Protein AF-A0A537UPH6-F1 (afdb_monomer_lite)

pLDDT: mean 76.69, std 15.22, range [45.47, 97.44]

Sequence (124 aa):
LGLSGRAKSPSSAAPRQRKARPAQHMMRVPRPVSRGNTALAHAFEVELEPDPIAYDNVVPISQRLSLLELNEATCHWPIGDPASSEFFFCGGKALTSLPYCAYHSRIAYQPAGDRRRQPPKQTR

Structure (mmCIF, N/CA/C/O backbone):
data_AF-A0A537UPH6-F1
#
_entry.id   AF-A0A537UPH6-F1
#
loop_
_atom_site.group_PDB
_atom_site.id
_atom_site.type_symbol
_atom_site.label_atom_id
_atom_site.label_alt_id
_atom_site.label_comp_id
_atom_site.label_asym_id
_atom_site.label_entity_id
_atom_site.label_seq_id
_atom_site.pdbx_PDB_ins_code
_atom_site.Cartn_x
_atom_site.Cartn_y
_atom_site.Cartn_z
_atom_site.occupancy
_atom_site.B_iso_or_equiv
_atom_site.auth_seq_id
_atom_site.auth_comp_id
_atom_site.auth_asym_id
_atom_site.auth_atom_id
_atom_site.pdbx_PDB_model_num
ATOM 1 N N . LEU A 1 1 ? 54.794 8.645 4.784 1.00 49.00 1 LEU A N 1
ATOM 2 C CA . LEU A 1 1 ? 55.021 7.944 3.501 1.00 49.00 1 LEU A CA 1
ATOM 3 C C . LEU A 1 1 ? 54.121 8.558 2.427 1.00 49.00 1 LEU A C 1
ATOM 5 O O . LEU A 1 1 ? 52.932 8.296 2.425 1.00 49.00 1 LEU A O 1
ATOM 9 N N . GLY A 1 2 ? 54.709 9.428 1.595 1.00 57.19 2 GLY A N 1
ATOM 10 C CA . GLY A 1 2 ? 54.376 9.643 0.178 1.00 57.19 2 GLY A CA 1
ATOM 11 C C . GLY A 1 2 ? 52.992 10.152 -0.236 1.00 57.19 2 GLY A C 1
ATOM 12 O O . GLY A 1 2 ? 52.182 9.353 -0.680 1.00 57.19 2 GLY A O 1
ATOM 13 N N . LEU A 1 3 ? 52.801 11.476 -0.289 1.00 63.84 3 LEU A N 1
ATOM 14 C CA . LEU A 1 3 ? 51.837 12.117 -1.200 1.00 63.84 3 LEU A CA 1
ATOM 15 C C . LEU A 1 3 ? 52.408 13.446 -1.732 1.00 63.84 3 LEU A C 1
ATOM 17 O O . LEU A 1 3 ? 51.989 14.529 -1.340 1.00 63.84 3 LEU A O 1
ATOM 21 N N . SER A 1 4 ? 53.387 13.371 -2.636 1.00 60.84 4 SER A N 1
ATOM 22 C CA . SER A 1 4 ? 53.804 14.499 -3.482 1.00 60.84 4 SER A CA 1
ATOM 23 C C . SER A 1 4 ? 53.312 14.263 -4.914 1.00 60.84 4 SER A C 1
ATOM 25 O O . SER A 1 4 ? 54.022 13.763 -5.785 1.00 60.84 4 SER A O 1
ATOM 27 N N . GLY A 1 5 ? 52.044 14.605 -5.149 1.00 58.69 5 GLY A N 1
ATOM 28 C CA . GLY A 1 5 ? 51.423 14.613 -6.471 1.00 58.69 5 GLY A CA 1
ATOM 29 C C . GLY A 1 5 ? 51.904 15.809 -7.292 1.00 58.69 5 GLY A C 1
ATOM 30 O O . GLY A 1 5 ? 51.532 16.948 -7.038 1.00 58.69 5 GLY A O 1
ATOM 31 N N . ARG A 1 6 ? 52.765 15.515 -8.264 1.00 64.75 6 ARG A N 1
ATOM 32 C CA . ARG A 1 6 ? 53.394 16.397 -9.257 1.00 64.75 6 ARG A CA 1
ATOM 33 C C . ARG A 1 6 ? 52.446 17.470 -9.835 1.00 64.75 6 ARG A C 1
ATOM 35 O O . ARG A 1 6 ? 51.534 17.149 -10.595 1.00 64.75 6 ARG A O 1
ATOM 42 N N . ALA A 1 7 ? 52.732 18.746 -9.580 1.00 61.75 7 ALA A N 1
ATOM 43 C CA . ALA A 1 7 ? 52.182 19.854 -10.360 1.00 61.75 7 ALA A CA 1
ATOM 44 C C . ALA A 1 7 ? 52.682 19.772 -11.818 1.00 61.75 7 ALA A C 1
ATOM 46 O O . ALA A 1 7 ? 53.880 19.606 -12.061 1.00 61.75 7 ALA A O 1
ATOM 47 N N . LYS A 1 8 ? 51.776 19.875 -12.799 1.00 59.44 8 LYS A N 1
ATOM 48 C CA . LYS A 1 8 ? 52.129 20.046 -14.217 1.00 59.44 8 LYS A CA 1
ATOM 49 C C . LYS A 1 8 ? 52.309 21.539 -14.490 1.00 59.44 8 LYS A C 1
ATOM 51 O O . LYS A 1 8 ? 51.340 22.291 -14.452 1.00 59.44 8 LYS A O 1
ATOM 56 N N . SER A 1 9 ? 53.544 21.959 -14.745 1.00 58.34 9 SER A N 1
ATOM 57 C CA . SER A 1 9 ? 53.864 23.313 -15.207 1.00 58.34 9 SER A CA 1
ATOM 58 C C . SER A 1 9 ? 53.219 23.581 -16.578 1.00 58.34 9 SER A C 1
ATOM 60 O O . SER A 1 9 ? 53.195 22.669 -17.412 1.00 58.34 9 SER A O 1
ATOM 62 N N . PRO A 1 10 ? 52.728 24.801 -16.861 1.00 55.56 10 PRO A N 1
ATOM 63 C CA . PRO A 1 10 ? 52.255 25.149 -18.194 1.00 55.56 10 PRO A CA 1
ATOM 64 C C . PRO A 1 10 ? 53.437 25.177 -19.172 1.00 55.56 10 PRO A C 1
ATOM 66 O O . PRO A 1 10 ? 54.450 25.832 -18.933 1.00 55.56 10 PRO A O 1
ATOM 69 N N . SER A 1 11 ? 53.314 24.439 -20.275 1.00 58.81 11 SER A N 1
ATOM 70 C CA . SER A 1 11 ? 54.295 24.452 -21.359 1.00 58.81 11 SER A CA 1
ATOM 71 C C . SER A 1 11 ? 54.139 25.741 -22.167 1.00 58.81 11 SER A C 1
ATOM 73 O O . SER A 1 11 ? 53.144 25.934 -22.863 1.00 58.81 11 SER A O 1
ATOM 75 N N . SER A 1 12 ? 55.119 26.634 -22.074 1.00 61.78 12 SER A N 1
ATOM 76 C CA . SER A 1 12 ? 55.245 27.821 -22.917 1.00 61.78 12 SER A CA 1
ATOM 77 C C . SER A 1 12 ? 55.902 27.452 -24.250 1.00 61.78 12 SER A C 1
ATOM 79 O O . SER A 1 12 ? 57.084 27.694 -24.479 1.00 61.78 12 SER A O 1
ATOM 81 N N . ALA A 1 13 ? 55.135 26.850 -25.159 1.00 60.78 13 ALA A N 1
ATOM 82 C CA . ALA A 1 13 ? 55.570 26.661 -26.540 1.00 60.78 13 ALA A CA 1
ATOM 83 C C . ALA A 1 13 ? 55.005 27.788 -27.419 1.00 60.78 13 ALA A C 1
ATOM 85 O O . ALA A 1 13 ? 53.850 27.751 -27.837 1.00 60.78 13 ALA A O 1
ATOM 86 N N . ALA A 1 14 ? 55.822 28.805 -27.700 1.00 66.38 14 ALA A N 1
ATOM 87 C CA . ALA A 1 14 ? 55.482 29.833 -28.681 1.00 66.38 14 ALA A CA 1
ATOM 88 C C . ALA A 1 14 ? 55.448 29.230 -30.106 1.00 66.38 14 ALA A C 1
ATOM 90 O O . ALA A 1 14 ? 56.349 28.462 -30.466 1.00 66.38 14 ALA A O 1
ATOM 91 N N . PRO A 1 15 ? 54.454 29.561 -30.951 1.00 63.00 15 PRO A N 1
ATOM 92 C CA . PRO A 1 15 ? 54.368 29.017 -32.302 1.00 63.00 15 PRO A CA 1
ATOM 93 C C . PRO A 1 15 ? 55.461 29.612 -33.208 1.00 63.00 15 PRO A C 1
ATOM 95 O O . PRO A 1 15 ? 55.528 30.823 -33.416 1.00 63.00 15 PRO A O 1
ATOM 98 N N . ARG A 1 16 ? 56.314 28.760 -33.798 1.00 68.00 16 ARG A N 1
ATOM 99 C CA . ARG A 1 16 ? 57.251 29.174 -34.860 1.00 68.00 16 ARG A CA 1
ATOM 100 C C . ARG A 1 16 ? 56.482 29.505 -36.139 1.00 68.00 16 ARG A C 1
ATOM 102 O O . ARG A 1 16 ? 55.803 28.643 -36.696 1.00 68.00 16 ARG A O 1
ATOM 109 N N . GLN A 1 17 ? 56.666 30.721 -36.650 1.00 65.00 17 GLN A N 1
ATOM 110 C CA . GLN A 1 17 ? 56.188 31.112 -37.974 1.00 65.00 17 GLN A CA 1
ATOM 111 C C . GLN A 1 17 ? 56.884 30.275 -39.058 1.00 65.00 17 GLN A C 1
ATOM 113 O O . GLN A 1 17 ? 58.109 30.276 -39.179 1.00 65.00 17 GLN A O 1
ATOM 118 N N . ARG A 1 18 ? 56.099 29.545 -39.857 1.00 68.88 18 ARG A N 1
ATOM 119 C CA . ARG A 1 18 ? 56.591 28.859 -41.058 1.00 68.88 18 ARG A CA 1
ATOM 120 C C . ARG A 1 18 ? 56.565 29.828 -42.240 1.00 68.88 18 ARG A C 1
ATOM 122 O O . ARG A 1 18 ? 55.568 30.508 -42.461 1.00 68.88 18 ARG A O 1
ATOM 129 N N . LYS A 1 19 ? 57.649 29.862 -43.020 1.00 67.25 19 LYS A N 1
ATOM 130 C CA . LYS A 1 19 ? 57.730 30.616 -44.279 1.00 67.25 19 LYS A CA 1
ATOM 131 C C . LYS A 1 19 ? 56.765 30.002 -45.305 1.00 67.25 19 LYS A C 1
ATOM 133 O O . LYS A 1 19 ? 56.810 28.793 -45.538 1.00 67.25 19 LYS A O 1
ATOM 138 N N . ALA A 1 20 ? 55.906 30.819 -45.911 1.00 66.00 20 ALA A N 1
ATOM 139 C CA . ALA A 1 20 ? 54.999 30.379 -46.967 1.00 66.00 20 ALA A CA 1
ATOM 140 C C . ALA A 1 20 ? 55.792 29.972 -48.222 1.00 66.00 20 ALA A C 1
ATOM 142 O O . ALA A 1 20 ? 56.581 30.759 -48.745 1.00 66.00 20 ALA A O 1
ATOM 143 N N . ARG A 1 21 ? 55.587 28.737 -48.699 1.00 69.12 21 ARG A N 1
ATOM 144 C CA . ARG A 1 21 ? 56.013 28.305 -50.040 1.00 69.12 21 ARG A CA 1
ATOM 145 C C . ARG A 1 21 ? 54.935 28.704 -51.055 1.00 69.12 21 ARG A C 1
ATOM 147 O O . ARG A 1 21 ? 53.755 28.611 -50.713 1.00 69.12 21 ARG A O 1
ATOM 154 N N . PRO A 1 22 ? 55.303 29.107 -52.284 1.00 63.25 22 PRO A N 1
ATOM 155 C CA . PRO A 1 22 ? 54.323 29.432 -53.311 1.00 63.25 22 PRO A CA 1
ATOM 156 C C . PRO A 1 22 ? 53.498 28.188 -53.660 1.00 63.25 22 PRO A C 1
ATOM 158 O O . PRO A 1 22 ? 54.043 27.095 -53.842 1.00 63.25 22 PRO A O 1
ATOM 161 N N . ALA A 1 23 ? 52.177 28.355 -53.714 1.00 67.88 23 ALA A N 1
ATOM 162 C CA . ALA A 1 23 ? 51.252 27.298 -54.086 1.00 67.88 23 ALA A CA 1
ATOM 163 C C . ALA A 1 23 ? 51.442 26.967 -55.571 1.00 67.88 23 ALA A C 1
ATOM 165 O O . ALA A 1 23 ? 51.129 27.772 -56.444 1.00 67.88 23 ALA A O 1
ATOM 166 N N . GLN A 1 24 ? 51.966 25.779 -55.864 1.00 68.00 24 GLN A N 1
ATOM 167 C CA . GLN A 1 24 ? 51.932 25.248 -57.220 1.00 68.00 24 GLN A CA 1
ATOM 168 C C . GLN A 1 24 ? 50.505 24.773 -57.508 1.00 68.00 24 GLN A C 1
ATOM 170 O O . GLN A 1 24 ? 49.939 23.986 -56.744 1.00 68.00 24 GLN A O 1
ATOM 175 N N . HIS A 1 25 ? 49.925 25.278 -58.596 1.00 64.88 25 HIS A N 1
ATOM 176 C CA . HIS A 1 25 ? 48.589 24.933 -59.068 1.00 64.88 25 HIS A CA 1
ATOM 177 C C . HIS A 1 25 ? 48.575 23.494 -59.604 1.00 64.88 25 HIS A C 1
ATOM 179 O O . HIS A 1 25 ? 48.705 23.247 -60.801 1.00 64.88 25 HIS A O 1
ATOM 185 N N . MET A 1 26 ? 48.461 22.523 -58.701 1.00 67.69 26 MET A N 1
ATOM 186 C CA . MET A 1 26 ? 48.188 21.137 -59.065 1.00 67.69 26 MET A CA 1
ATOM 187 C C . MET A 1 26 ? 46.678 20.969 -59.271 1.00 67.69 26 MET A C 1
ATOM 189 O O . MET A 1 26 ? 45.886 21.244 -58.367 1.00 67.69 26 MET A O 1
ATOM 193 N N . MET A 1 27 ? 46.279 20.523 -60.463 1.00 70.12 27 MET A N 1
ATOM 194 C CA . MET A 1 27 ? 44.891 20.163 -60.753 1.00 70.12 27 MET A CA 1
ATOM 195 C C . MET A 1 27 ? 44.477 19.022 -59.817 1.00 70.12 27 MET A C 1
ATOM 197 O O . MET A 1 27 ? 45.018 17.917 -59.888 1.00 70.12 27 MET A O 1
ATOM 201 N N . ARG A 1 28 ? 43.544 19.288 -58.897 1.00 69.69 28 ARG A N 1
ATOM 202 C CA . ARG A 1 28 ? 42.992 18.255 -58.015 1.00 69.69 28 ARG A CA 1
ATOM 203 C C . ARG A 1 28 ? 41.969 17.442 -58.796 1.00 69.69 28 ARG A C 1
ATOM 205 O O . ARG A 1 28 ? 40.882 17.929 -59.082 1.00 69.69 28 ARG A O 1
ATOM 212 N N . VAL A 1 29 ? 42.312 16.197 -59.108 1.00 72.00 29 VAL A N 1
ATOM 213 C CA . VAL A 1 29 ? 41.349 15.225 -59.637 1.00 72.00 29 VAL A CA 1
ATOM 214 C C . VAL A 1 29 ? 40.330 14.912 -58.529 1.00 72.00 29 VAL A C 1
ATOM 216 O O . VAL A 1 29 ? 40.752 14.524 -57.432 1.00 72.00 29 VAL A O 1
ATOM 219 N N . PRO A 1 30 ? 39.014 15.086 -58.755 1.00 67.88 30 PRO A N 1
ATOM 220 C CA . PRO A 1 30 ? 38.005 14.739 -57.765 1.00 67.88 30 PRO A CA 1
ATOM 221 C C . PRO A 1 30 ? 38.026 13.225 -57.549 1.00 67.88 30 PRO A C 1
ATOM 223 O O . PRO A 1 30 ? 37.729 12.445 -58.451 1.00 67.88 30 PRO A O 1
ATOM 226 N N . ARG A 1 31 ? 38.413 12.795 -56.345 1.00 66.81 31 ARG A N 1
ATOM 227 C CA . ARG A 1 31 ? 38.252 11.400 -55.931 1.00 66.81 31 ARG A CA 1
ATOM 228 C C . ARG A 1 31 ? 36.816 11.216 -55.440 1.00 66.81 31 ARG A C 1
ATOM 230 O O . ARG A 1 31 ? 36.367 12.046 -54.646 1.00 66.81 31 ARG A O 1
ATOM 237 N N . PRO A 1 32 ? 36.100 10.163 -55.866 1.00 68.50 32 PRO A N 1
ATOM 238 C CA . PRO A 1 32 ? 34.791 9.861 -55.314 1.00 68.50 32 PRO A CA 1
ATOM 239 C C . PRO A 1 32 ? 34.947 9.611 -53.815 1.00 68.50 32 PRO A C 1
ATOM 241 O O . PRO A 1 32 ? 35.706 8.743 -53.384 1.00 68.50 32 PRO A O 1
ATOM 244 N N . VAL A 1 33 ? 34.261 10.418 -53.010 1.00 67.31 33 VAL A N 1
ATOM 245 C CA . VAL A 1 33 ? 34.192 10.207 -51.568 1.00 67.31 33 VAL A CA 1
ATOM 246 C C . VAL A 1 33 ? 33.292 8.993 -51.374 1.00 67.31 33 VAL A C 1
ATOM 248 O O . VAL A 1 33 ? 32.085 9.077 -51.597 1.00 67.31 33 VAL A O 1
ATOM 251 N N . SER A 1 34 ? 33.869 7.842 -51.030 1.00 68.25 34 SER A N 1
ATOM 252 C CA . SER A 1 34 ? 33.089 6.652 -50.699 1.00 68.25 34 SER A CA 1
ATOM 253 C C . SER A 1 34 ? 32.281 6.947 -49.439 1.00 68.25 34 SER A C 1
ATOM 255 O O . SER A 1 34 ? 32.794 6.916 -48.319 1.00 68.25 34 SER A O 1
ATOM 257 N N . ARG A 1 35 ? 31.006 7.282 -49.615 1.00 67.56 35 ARG A N 1
ATOM 258 C CA . ARG A 1 35 ? 30.068 7.472 -48.515 1.00 67.56 35 ARG A CA 1
ATOM 259 C C . ARG A 1 35 ? 29.546 6.100 -48.094 1.00 67.56 35 ARG A C 1
ATOM 261 O O . ARG A 1 35 ? 28.427 5.723 -48.408 1.00 67.56 35 ARG A O 1
ATOM 268 N N . GLY A 1 36 ? 30.398 5.333 -47.431 1.00 73.00 36 GLY A N 1
ATOM 269 C CA . GLY A 1 36 ? 30.068 4.000 -46.950 1.00 73.00 36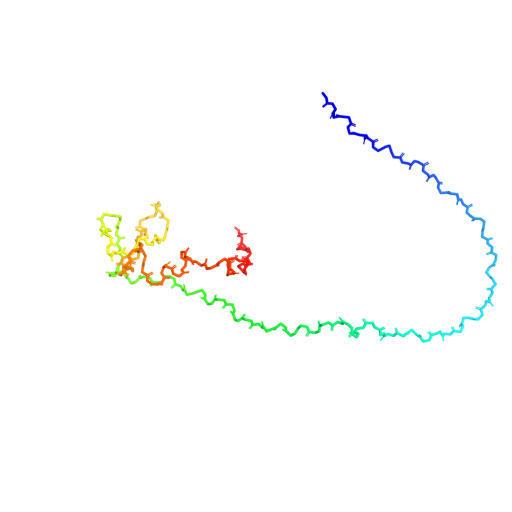 GLY A CA 1
ATOM 270 C C . GLY A 1 36 ? 30.964 3.664 -45.780 1.00 73.00 36 GLY A C 1
ATOM 271 O O . GLY A 1 36 ? 32.161 3.584 -45.980 1.00 73.00 36 GLY A O 1
ATOM 272 N N . ASN A 1 37 ? 30.362 3.539 -44.595 1.00 65.88 37 ASN A N 1
ATOM 273 C CA . ASN A 1 37 ? 30.935 3.007 -43.348 1.00 65.88 37 ASN A CA 1
ATOM 274 C C . ASN A 1 37 ? 29.819 2.480 -42.411 1.00 65.88 37 ASN A C 1
ATOM 276 O O . ASN A 1 37 ? 30.045 2.251 -41.229 1.00 65.88 37 ASN A O 1
ATOM 280 N N . THR A 1 38 ? 28.592 2.302 -42.914 1.00 70.62 38 THR A N 1
ATOM 281 C CA . THR A 1 38 ? 27.420 1.912 -42.108 1.00 70.62 38 THR A CA 1
ATOM 282 C C . THR A 1 38 ? 27.132 0.412 -42.155 1.00 70.62 38 THR A C 1
ATOM 284 O O . THR A 1 38 ? 26.154 -0.026 -41.568 1.00 70.62 38 THR A O 1
ATOM 287 N N . ALA A 1 39 ? 27.974 -0.392 -42.815 1.00 68.06 39 ALA A N 1
ATOM 288 C CA . ALA A 1 39 ? 27.782 -1.843 -42.933 1.00 68.06 39 ALA A CA 1
ATOM 289 C C . ALA A 1 39 ? 27.808 -2.578 -41.577 1.00 68.06 39 ALA A C 1
ATOM 291 O O . ALA A 1 39 ? 27.254 -3.664 -41.463 1.00 68.06 39 ALA A O 1
ATOM 292 N N . LEU A 1 40 ? 28.425 -1.974 -40.553 1.00 68.06 40 LEU A N 1
ATOM 293 C CA . LEU A 1 40 ? 28.449 -2.478 -39.175 1.00 68.06 40 LEU A CA 1
ATOM 294 C C . LEU A 1 40 ? 27.537 -1.682 -38.225 1.00 68.06 40 LEU A C 1
ATOM 296 O O . LEU A 1 40 ? 27.606 -1.855 -37.009 1.00 68.06 40 LEU A O 1
ATOM 300 N N . ALA A 1 41 ? 26.725 -0.759 -38.750 1.00 67.62 41 ALA A N 1
ATOM 301 C CA . ALA A 1 41 ? 25.758 -0.046 -37.934 1.00 67.62 41 ALA A CA 1
ATOM 302 C C . ALA A 1 41 ? 24.590 -0.997 -37.667 1.00 67.62 41 AL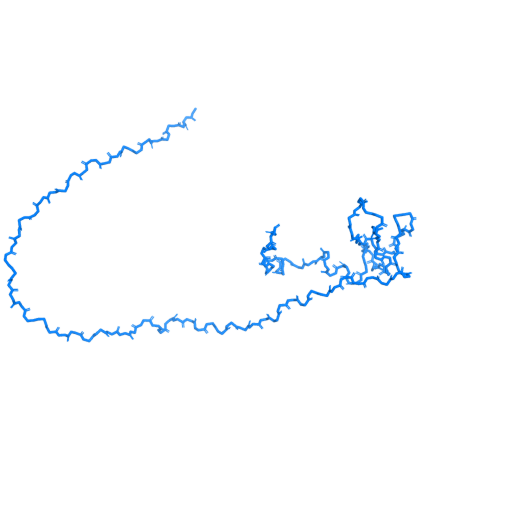A A C 1
ATOM 304 O O . ALA A 1 41 ? 23.737 -1.199 -38.528 1.00 67.62 41 ALA A O 1
ATOM 305 N N . HIS A 1 42 ? 24.571 -1.605 -36.481 1.00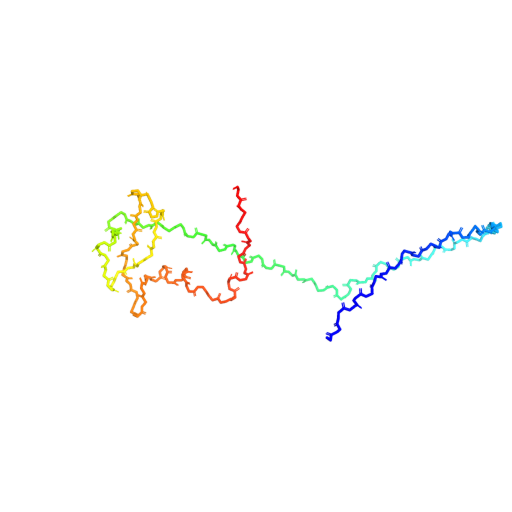 68.50 42 HIS A N 1
ATOM 306 C CA . HIS A 1 42 ? 23.390 -2.307 -36.000 1.00 68.50 42 HIS A CA 1
ATOM 307 C C . HIS A 1 42 ? 22.218 -1.320 -35.981 1.00 68.50 42 HIS A C 1
ATOM 309 O O . HIS A 1 42 ? 22.189 -0.396 -35.167 1.00 68.50 42 HIS A O 1
ATOM 315 N N . ALA A 1 43 ? 21.269 -1.503 -36.899 1.00 65.94 43 ALA A N 1
ATOM 316 C CA . ALA A 1 43 ? 19.970 -0.856 -36.848 1.00 65.94 43 ALA A CA 1
ATOM 317 C C . ALA A 1 43 ? 19.184 -1.532 -35.724 1.00 65.94 43 ALA A C 1
ATOM 319 O O . ALA A 1 43 ? 18.524 -2.545 -35.930 1.00 65.94 43 ALA A O 1
ATOM 320 N N . PHE A 1 44 ? 19.346 -1.030 -34.503 1.00 63.97 44 PHE A N 1
ATOM 321 C CA . PHE A 1 44 ? 18.465 -1.408 -33.415 1.00 63.97 44 PHE A CA 1
ATOM 322 C C . PHE A 1 44 ? 17.100 -0.782 -33.719 1.00 63.97 44 PHE A C 1
ATOM 324 O O . PHE A 1 44 ? 16.930 0.436 -33.667 1.00 63.97 44 PHE A O 1
ATOM 331 N N . GLU A 1 45 ? 16.130 -1.606 -34.102 1.00 63.94 45 GLU A N 1
ATOM 332 C CA . GLU A 1 45 ? 14.732 -1.215 -33.979 1.00 63.94 45 GLU A CA 1
ATOM 333 C C . GLU A 1 45 ? 14.476 -1.058 -32.480 1.00 63.94 45 GLU A C 1
ATOM 335 O O . GLU A 1 45 ? 14.514 -2.025 -31.719 1.00 63.94 45 GLU A O 1
ATOM 340 N N . VAL A 1 46 ? 14.334 0.190 -32.029 1.00 67.31 46 VAL A N 1
ATOM 341 C CA . VAL A 1 46 ? 13.858 0.469 -30.676 1.00 67.31 46 VAL A CA 1
ATOM 342 C C . VAL A 1 46 ? 12.401 0.041 -30.663 1.00 67.31 46 VAL A C 1
ATOM 344 O O . VAL A 1 46 ? 11.521 0.797 -31.069 1.00 67.31 46 VAL A O 1
ATOM 347 N N . GLU A 1 47 ? 12.150 -1.192 -30.242 1.00 67.56 47 GLU A N 1
ATOM 348 C CA . GLU A 1 47 ? 10.820 -1.609 -29.836 1.00 67.56 47 GLU A CA 1
ATOM 349 C C . GLU A 1 47 ? 10.447 -0.713 -28.647 1.00 67.56 47 GLU A C 1
ATOM 351 O O . GLU A 1 47 ? 11.039 -0.812 -27.569 1.00 67.56 47 GLU A O 1
ATOM 356 N N . LEU A 1 48 ? 9.565 0.267 -28.884 1.00 65.62 48 LEU A N 1
ATOM 357 C CA . LEU A 1 48 ? 9.009 1.098 -27.822 1.00 65.62 48 LEU A CA 1
ATOM 358 C C . LEU A 1 48 ? 8.174 0.177 -26.933 1.00 65.62 48 LEU A C 1
ATOM 360 O O . LEU A 1 48 ? 6.993 -0.055 -27.188 1.00 65.62 48 LEU A O 1
ATOM 364 N N . GLU A 1 49 ? 8.807 -0.370 -25.900 1.00 67.81 49 GLU A N 1
ATOM 365 C CA . GLU A 1 49 ? 8.084 -0.949 -24.782 1.00 67.81 49 GLU A CA 1
ATOM 366 C C . GLU A 1 49 ? 7.172 0.157 -24.229 1.00 67.81 49 GLU A C 1
ATOM 368 O O . GLU A 1 49 ? 7.663 1.261 -23.965 1.00 67.81 49 GLU A O 1
ATOM 373 N N . PRO A 1 50 ? 5.850 -0.071 -24.131 1.00 65.31 50 PRO A N 1
ATOM 374 C CA . PRO A 1 50 ? 4.941 0.949 -23.638 1.00 65.31 50 PRO A CA 1
ATOM 375 C C . PRO A 1 50 ? 5.395 1.383 -22.247 1.00 65.31 50 PRO A C 1
ATOM 377 O O . PRO A 1 50 ? 5.665 0.535 -21.393 1.00 65.31 50 PRO A O 1
ATOM 380 N N . ASP A 1 51 ? 5.471 2.700 -22.030 1.00 62.97 51 ASP A N 1
ATOM 381 C CA . ASP A 1 51 ? 5.782 3.257 -20.717 1.00 62.97 51 ASP A CA 1
ATOM 382 C C . ASP A 1 51 ? 4.899 2.571 -19.667 1.00 62.97 51 ASP A C 1
ATOM 384 O O . ASP A 1 51 ? 3.692 2.407 -19.900 1.00 62.97 51 ASP A O 1
ATOM 388 N N . PRO A 1 52 ? 5.468 2.141 -18.525 1.00 60.34 52 PRO A N 1
ATOM 389 C CA . PRO A 1 52 ? 4.692 1.468 -17.502 1.00 60.34 52 PRO A CA 1
ATOM 390 C C . PRO A 1 52 ? 3.554 2.398 -17.104 1.00 60.34 52 PRO A C 1
ATOM 392 O O . PRO A 1 52 ? 3.784 3.472 -16.545 1.00 60.34 52 PRO A O 1
ATOM 395 N N . ILE A 1 53 ? 2.324 1.989 -17.428 1.00 58.81 53 ILE A N 1
ATOM 396 C CA . ILE A 1 53 ? 1.115 2.725 -17.075 1.00 58.81 53 ILE A CA 1
ATOM 397 C C . ILE A 1 53 ? 1.188 2.935 -15.567 1.00 58.81 53 ILE A C 1
ATOM 399 O O . ILE A 1 53 ? 1.135 1.971 -14.795 1.00 58.81 53 ILE A O 1
ATOM 403 N N . ALA A 1 54 ? 1.363 4.189 -15.152 1.00 58.34 54 ALA A N 1
ATOM 404 C CA . ALA A 1 54 ? 1.299 4.576 -13.759 1.00 58.34 54 ALA A CA 1
ATOM 405 C C . ALA A 1 54 ? -0.147 4.351 -13.312 1.00 58.34 54 ALA A C 1
ATOM 407 O O . ALA A 1 54 ? -0.992 5.231 -13.435 1.00 58.34 54 ALA A O 1
ATOM 408 N N . TYR A 1 55 ? -0.454 3.127 -12.879 1.00 57.69 55 TYR A N 1
ATOM 409 C CA . TYR A 1 55 ? -1.727 2.830 -12.249 1.00 57.69 55 TYR A CA 1
ATOM 410 C C . TYR A 1 55 ? -1.825 3.730 -11.030 1.00 57.69 55 TYR A C 1
ATOM 412 O O . TYR A 1 55 ? -1.029 3.608 -10.095 1.00 57.69 55 TYR A O 1
ATOM 420 N N . ASP A 1 56 ? -2.770 4.654 -11.086 1.00 63.22 56 ASP A N 1
ATOM 421 C CA . ASP A 1 56 ? -3.039 5.583 -10.010 1.00 63.22 56 ASP A CA 1
ATOM 422 C C . ASP A 1 56 ? -3.430 4.764 -8.766 1.00 63.22 56 ASP A C 1
ATOM 424 O O . ASP A 1 56 ? -4.236 3.832 -8.861 1.00 63.22 56 ASP A O 1
ATOM 428 N N . ASN A 1 57 ? -2.799 5.027 -7.615 1.00 68.75 57 ASN A N 1
ATOM 429 C CA . ASN A 1 57 ? -2.952 4.223 -6.388 1.00 68.75 57 ASN A CA 1
ATOM 430 C C . ASN A 1 57 ? -4.294 4.555 -5.702 1.00 68.75 57 ASN A C 1
ATOM 432 O O . ASN A 1 57 ? -4.340 5.017 -4.562 1.00 68.75 57 ASN A O 1
ATOM 436 N N . VAL A 1 58 ? -5.409 4.366 -6.410 1.00 78.38 58 VAL A N 1
ATOM 437 C CA . VAL A 1 58 ? -6.743 4.727 -5.926 1.00 78.38 58 VAL A CA 1
ATOM 438 C C . VAL A 1 58 ? -7.228 3.665 -4.945 1.00 78.38 58 VAL A C 1
ATOM 440 O O . VAL A 1 58 ? -7.660 2.580 -5.330 1.00 78.38 58 VAL A O 1
ATOM 443 N N . VAL A 1 59 ? -7.176 3.993 -3.655 1.00 86.00 59 VAL A N 1
ATOM 444 C CA . VAL A 1 59 ? -7.753 3.167 -2.591 1.00 86.00 59 VAL A CA 1
ATOM 445 C C . VAL A 1 59 ? -9.172 3.654 -2.275 1.00 86.00 59 VAL A C 1
ATOM 447 O O . VAL A 1 59 ? -9.343 4.827 -1.905 1.00 86.00 59 VAL A O 1
ATOM 450 N N . PRO A 1 60 ? -10.193 2.777 -2.391 1.00 88.56 60 PRO A N 1
ATOM 451 C CA . PRO A 1 60 ? -11.564 3.102 -2.007 1.00 88.56 60 PRO A CA 1
ATOM 452 C C . PRO A 1 60 ? -11.631 3.599 -0.564 1.00 88.56 60 PRO A C 1
ATOM 454 O O . PRO A 1 60 ? -10.975 3.032 0.307 1.00 88.56 60 PRO A O 1
ATOM 457 N N . ILE A 1 61 ? -12.449 4.622 -0.295 1.00 85.75 61 ILE A N 1
ATOM 458 C CA . ILE A 1 61 ? -12.565 5.235 1.043 1.00 85.75 61 ILE A CA 1
ATOM 459 C C . ILE A 1 61 ? -12.893 4.187 2.115 1.00 85.75 61 ILE A C 1
ATOM 461 O O . ILE A 1 61 ? -12.296 4.203 3.183 1.00 85.75 61 ILE A O 1
ATOM 465 N N . SER A 1 62 ? -13.760 3.222 1.796 1.00 90.06 62 SER A N 1
ATOM 466 C CA . SER A 1 62 ? -14.156 2.130 2.697 1.00 90.06 62 SER A CA 1
ATOM 467 C C . SER A 1 62 ? -13.027 1.165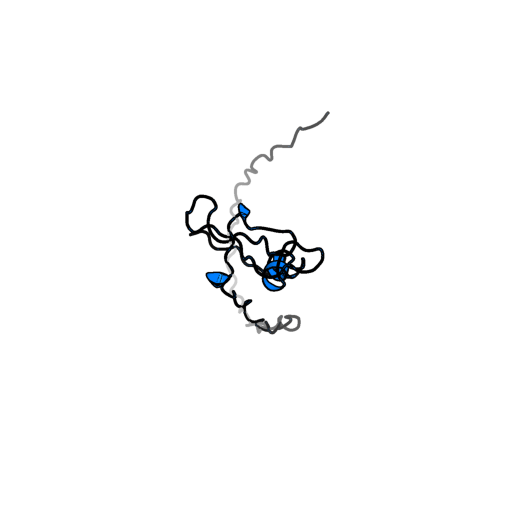 3.073 1.00 90.06 62 SER A C 1
ATOM 469 O O . SER A 1 62 ? -13.206 0.348 3.967 1.00 90.06 62 SER A O 1
ATOM 471 N N . GLN A 1 63 ? -11.904 1.197 2.354 1.00 92.44 63 GLN A N 1
ATOM 472 C CA . GLN A 1 63 ? -10.752 0.328 2.587 1.00 92.44 63 GLN A CA 1
ATOM 473 C C . GLN A 1 63 ? -9.619 1.052 3.330 1.00 92.44 63 GLN A C 1
ATOM 475 O O . GLN A 1 63 ? -8.661 0.410 3.748 1.00 92.44 63 GLN A O 1
ATOM 480 N N . ARG A 1 64 ? -9.695 2.380 3.473 1.00 94.69 64 ARG A N 1
ATOM 481 C CA . ARG A 1 64 ? -8.643 3.187 4.101 1.00 94.69 64 ARG A CA 1
ATOM 482 C C . ARG A 1 64 ? -8.598 2.904 5.596 1.00 94.69 64 ARG A C 1
ATOM 484 O O . ARG A 1 64 ? -9.638 2.912 6.242 1.00 94.69 64 ARG A O 1
ATOM 491 N N . LEU A 1 65 ? -7.396 2.698 6.124 1.00 96.19 65 LEU A N 1
ATOM 492 C CA . LEU A 1 65 ? -7.169 2.475 7.552 1.00 96.19 65 LEU A CA 1
ATOM 493 C C . LEU A 1 65 ? -6.230 3.533 8.127 1.00 96.19 65 LEU A C 1
ATOM 495 O O . LEU A 1 65 ? -5.292 3.974 7.463 1.00 96.19 65 LEU A O 1
ATOM 499 N N . SER A 1 66 ? -6.455 3.907 9.379 1.00 95.44 66 SER A N 1
ATOM 500 C CA . SER A 1 66 ? -5.510 4.666 10.198 1.00 95.44 66 SER A CA 1
ATOM 501 C C . SER A 1 66 ? -4.453 3.749 10.821 1.00 95.44 66 SER A C 1
ATOM 503 O O . SER A 1 66 ? -4.612 2.531 10.847 1.00 95.44 66 SER A O 1
ATOM 505 N N . LEU A 1 67 ? -3.382 4.329 11.381 1.00 94.19 67 LEU A N 1
ATOM 506 C CA . LEU A 1 67 ? -2.296 3.571 12.022 1.00 94.19 67 LEU A CA 1
ATOM 507 C C . LEU A 1 67 ? -2.798 2.585 13.093 1.00 94.19 67 LEU A C 1
ATOM 509 O O . LEU A 1 67 ? -2.247 1.499 13.234 1.00 94.19 67 LEU A O 1
ATOM 513 N N . LEU A 1 68 ? -3.840 2.969 13.835 1.00 95.31 68 LEU A N 1
ATOM 514 C CA . LEU A 1 68 ? -4.400 2.177 14.933 1.00 95.31 68 LEU A CA 1
ATOM 515 C C . LEU A 1 68 ? -5.237 0.985 14.450 1.00 95.31 68 LEU A C 1
ATOM 517 O O . LEU A 1 68 ? -5.429 0.034 15.199 1.00 95.31 68 LEU A O 1
ATOM 521 N N . GLU A 1 69 ? -5.740 1.031 13.217 1.00 94.94 69 GLU A N 1
ATOM 522 C CA . GLU A 1 69 ? -6.609 -0.004 12.647 1.00 94.94 69 GLU A CA 1
ATOM 523 C C . GLU A 1 69 ? -5.820 -1.068 11.865 1.00 94.94 69 GLU A C 1
ATOM 525 O O . GLU A 1 69 ? -6.395 -2.065 11.418 1.00 94.94 69 GLU A O 1
ATOM 530 N N . LEU A 1 70 ? -4.505 -0.882 11.697 1.00 95.44 70 LEU A N 1
ATOM 531 C CA . LEU A 1 70 ? -3.644 -1.862 11.042 1.00 95.44 70 LEU A CA 1
ATOM 532 C C . LEU A 1 70 ? -3.545 -3.148 11.860 1.00 95.44 70 LEU A C 1
ATOM 534 O O . LEU A 1 70 ? -3.372 -3.155 13.075 1.00 95.44 70 LEU A O 1
ATOM 538 N N . ASN A 1 71 ? -3.544 -4.256 11.135 1.00 95.06 71 ASN A N 1
ATOM 539 C CA . ASN A 1 71 ? -3.225 -5.582 11.644 1.00 95.06 71 ASN A CA 1
ATOM 540 C C . ASN A 1 71 ? -2.320 -6.322 10.647 1.00 95.06 71 ASN A C 1
ATOM 542 O O . ASN A 1 71 ? -2.115 -5.872 9.519 1.00 95.06 71 ASN A O 1
ATOM 546 N N . GLU A 1 72 ? -1.807 -7.487 11.029 1.00 94.06 72 GLU A N 1
ATOM 547 C CA . GLU A 1 72 ? -0.909 -8.298 10.191 1.00 94.06 72 GLU A CA 1
ATOM 548 C C . GLU A 1 72 ? -1.548 -8.785 8.875 1.00 94.06 72 GLU A C 1
ATOM 550 O O . GLU A 1 72 ? -0.842 -9.091 7.919 1.00 94.06 72 GLU A O 1
ATOM 555 N N . ALA A 1 73 ? -2.882 -8.830 8.800 1.00 95.75 73 ALA A N 1
ATOM 556 C CA . ALA A 1 73 ? -3.636 -9.271 7.627 1.00 95.75 73 ALA A CA 1
ATOM 557 C C . ALA A 1 73 ? -4.022 -8.124 6.668 1.00 95.75 73 ALA A C 1
ATOM 559 O O . ALA A 1 73 ? -4.659 -8.367 5.637 1.00 95.75 73 ALA A O 1
ATOM 560 N N . THR A 1 74 ? -3.652 -6.881 6.981 1.00 96.94 74 THR A N 1
ATOM 561 C CA . THR A 1 74 ? -4.004 -5.680 6.203 1.00 96.94 74 THR A CA 1
ATOM 562 C C . THR A 1 74 ? -2.777 -5.046 5.566 1.00 96.94 74 THR A C 1
ATOM 564 O O . THR A 1 74 ? -1.658 -5.189 6.040 1.00 96.94 74 THR A O 1
ATOM 567 N N . CYS A 1 75 ? -2.978 -4.355 4.449 1.00 97.44 75 CYS A N 1
ATOM 568 C CA . CYS A 1 75 ? -1.909 -3.741 3.683 1.00 97.44 75 CYS A CA 1
ATOM 569 C C . CYS A 1 75 ? -1.425 -2.446 4.341 1.00 97.44 75 CYS A C 1
ATOM 571 O O . CYS A 1 75 ? -2.174 -1.472 4.428 1.00 97.44 75 CYS A O 1
ATOM 573 N N . HIS A 1 76 ? -0.139 -2.406 4.691 1.00 97.12 76 HIS A N 1
ATOM 574 C CA . HIS A 1 76 ? 0.509 -1.287 5.389 1.00 97.12 76 HIS A CA 1
ATOM 575 C C . HIS A 1 76 ? 1.079 -0.212 4.457 1.00 97.12 76 HIS A C 1
ATOM 577 O O . HIS A 1 76 ? 1.993 0.515 4.836 1.00 97.12 76 HIS A O 1
ATOM 583 N N . TRP A 1 77 ? 0.608 -0.125 3.212 1.00 96.62 77 TRP A N 1
ATOM 584 C CA . TRP A 1 77 ? 1.137 0.855 2.262 1.00 96.62 77 TRP A CA 1
ATOM 585 C C . TRP A 1 77 ? 0.648 2.268 2.617 1.00 96.62 77 TRP A C 1
ATOM 587 O O . TRP A 1 77 ? -0.573 2.462 2.625 1.00 96.62 77 TRP A O 1
ATOM 597 N N . PRO A 1 78 ? 1.550 3.225 2.913 1.00 95.81 78 PRO A N 1
ATOM 598 C CA . PRO A 1 78 ? 1.176 4.583 3.290 1.00 95.81 78 PRO A CA 1
ATOM 599 C C . PRO A 1 78 ? 0.774 5.402 2.062 1.00 95.81 78 PRO A C 1
ATOM 601 O O . PRO A 1 78 ? 1.419 5.334 1.014 1.00 95.81 78 PRO A O 1
ATOM 604 N N . ILE A 1 79 ? -0.287 6.191 2.196 1.00 94.06 79 ILE A N 1
ATOM 605 C CA . ILE A 1 79 ? -0.805 7.065 1.146 1.00 94.06 79 ILE A CA 1
ATOM 606 C C . ILE A 1 79 ? -0.958 8.469 1.726 1.00 94.06 79 ILE A C 1
ATOM 608 O O . ILE A 1 79 ? -1.583 8.659 2.768 1.00 94.06 79 ILE A O 1
ATOM 612 N N . GLY A 1 80 ? -0.377 9.445 1.029 1.00 92.06 80 GLY A N 1
ATOM 613 C CA . GLY A 1 80 ? -0.312 10.833 1.476 1.00 92.06 80 GLY A CA 1
ATOM 614 C C . GLY A 1 80 ? 0.927 11.145 2.320 1.00 92.06 80 GLY A C 1
ATOM 615 O O . GLY A 1 80 ? 1.845 10.336 2.451 1.00 92.06 80 GLY A O 1
ATOM 616 N N . ASP A 1 81 ? 0.950 12.360 2.858 1.00 92.56 81 ASP A N 1
ATOM 617 C CA . ASP A 1 81 ? 1.991 12.856 3.761 1.00 92.56 81 ASP A CA 1
ATOM 618 C C . ASP A 1 81 ? 1.601 12.532 5.214 1.00 92.56 81 ASP A C 1
ATOM 620 O O . ASP A 1 81 ? 0.488 12.892 5.596 1.00 92.56 81 ASP A O 1
ATOM 624 N N . PRO A 1 82 ? 2.468 11.911 6.038 1.00 93.44 82 PRO A N 1
ATOM 625 C CA . PRO A 1 82 ? 2.205 11.670 7.460 1.00 93.44 82 PRO A CA 1
ATOM 626 C C . PRO A 1 82 ? 1.781 12.902 8.278 1.00 93.44 82 PRO A C 1
ATOM 628 O O . PRO A 1 82 ? 1.157 12.739 9.324 1.00 93.44 82 PRO A O 1
ATOM 631 N N . ALA A 1 83 ? 2.118 14.121 7.840 1.00 93.44 83 ALA A N 1
ATOM 632 C CA . ALA A 1 83 ? 1.690 15.364 8.489 1.00 93.44 83 ALA A CA 1
ATOM 633 C C . ALA A 1 83 ? 0.280 15.838 8.069 1.00 93.44 83 ALA A C 1
ATOM 635 O O . ALA A 1 83 ? -0.254 16.778 8.659 1.00 93.44 83 ALA A O 1
ATOM 636 N N . SER A 1 84 ? -0.321 15.221 7.050 1.00 93.44 84 SER A N 1
ATOM 637 C CA . SER A 1 84 ? -1.647 15.565 6.530 1.00 93.44 84 SER A CA 1
ATOM 638 C C . SER A 1 84 ? -2.761 14.812 7.258 1.00 93.44 84 SER A C 1
ATOM 640 O O . SER A 1 84 ? -2.610 13.646 7.617 1.00 93.44 84 SER A O 1
ATOM 642 N N . SER A 1 85 ? -3.934 15.441 7.391 1.00 90.25 85 SER A N 1
ATOM 643 C CA . SER A 1 85 ? -5.160 14.768 7.850 1.00 90.25 85 SER A CA 1
ATOM 644 C C . SER A 1 85 ? -5.684 13.724 6.859 1.00 90.25 85 SER A C 1
ATOM 646 O O . SER A 1 85 ? -6.472 12.866 7.235 1.00 90.25 85 SER A O 1
ATOM 648 N N . GLU A 1 86 ? -5.235 13.786 5.604 1.00 89.94 86 GLU A N 1
ATOM 649 C CA . GLU A 1 86 ? -5.566 12.827 4.545 1.00 89.94 86 GLU A CA 1
ATOM 650 C C . GLU A 1 86 ? -4.573 11.651 4.492 1.00 89.94 86 GLU A C 1
ATOM 652 O O . GLU A 1 86 ? -4.504 10.946 3.486 1.00 89.94 86 GLU A O 1
ATOM 657 N N . PHE A 1 87 ? -3.766 11.450 5.539 1.00 93.81 87 PHE A N 1
ATOM 658 C CA . PHE A 1 87 ? -2.877 10.298 5.642 1.00 93.81 87 PHE A CA 1
ATOM 659 C C . PHE A 1 87 ? -3.654 9.033 6.002 1.00 93.81 87 PHE A C 1
ATOM 661 O O . PHE A 1 87 ? -4.357 8.979 7.012 1.00 93.81 87 PHE A O 1
ATOM 668 N N . PHE A 1 88 ? -3.482 7.983 5.205 1.00 95.44 88 PHE A N 1
ATOM 669 C CA . PHE A 1 88 ? -4.076 6.680 5.484 1.00 95.44 88 PHE A CA 1
ATOM 670 C C . PHE A 1 88 ? -3.233 5.545 4.907 1.00 95.44 88 PHE A C 1
ATOM 672 O O . PHE A 1 88 ? -2.330 5.737 4.095 1.00 95.44 88 PHE A O 1
ATOM 679 N N . PHE A 1 89 ? -3.569 4.329 5.312 1.00 96.88 89 PHE A N 1
ATOM 680 C CA . PHE A 1 89 ? -3.009 3.099 4.786 1.00 96.88 89 PHE A CA 1
ATOM 681 C C . PHE A 1 89 ? -4.004 2.403 3.864 1.00 96.88 89 PHE A C 1
ATOM 683 O O . PHE A 1 89 ? -5.220 2.516 4.022 1.00 96.88 89 PHE A O 1
ATOM 690 N N . CYS A 1 90 ? -3.479 1.646 2.900 1.00 96.25 90 CYS A N 1
ATOM 691 C CA . CYS A 1 90 ? -4.291 0.949 1.907 1.00 96.25 90 CYS A CA 1
ATOM 692 C C . CYS A 1 90 ? -5.359 0.018 2.500 1.00 96.25 90 CYS A C 1
ATOM 694 O O . CYS A 1 90 ? -6.423 -0.111 1.899 1.00 96.25 90 CYS A O 1
ATOM 696 N N . GLY A 1 91 ? -5.052 -0.703 3.583 1.00 96.06 91 GLY A N 1
ATOM 697 C CA . GLY A 1 91 ? -6.003 -1.565 4.298 1.00 96.06 91 GLY A CA 1
ATOM 698 C C . GLY A 1 91 ? -6.536 -2.789 3.543 1.00 96.06 91 GLY A C 1
ATOM 699 O O . GLY A 1 91 ? -7.286 -3.584 4.102 1.00 96.06 91 GLY A O 1
ATOM 700 N N . GLY A 1 92 ? -6.132 -2.998 2.286 1.00 95.62 92 GLY A N 1
ATOM 701 C CA . GLY A 1 92 ? -6.492 -4.192 1.516 1.00 95.62 92 GLY A CA 1
ATOM 702 C C . GLY A 1 92 ? -5.895 -5.466 2.115 1.00 95.62 92 GLY A C 1
ATOM 703 O O . GLY A 1 92 ? -4.989 -5.401 2.938 1.00 95.62 92 GLY A O 1
ATOM 704 N N . LYS A 1 93 ? -6.353 -6.642 1.678 1.00 96.75 93 LYS A N 1
ATOM 705 C CA . LYS A 1 93 ? -5.848 -7.925 2.200 1.00 96.75 93 LYS A CA 1
ATOM 706 C C . LYS A 1 93 ? -4.352 -8.083 1.917 1.00 96.75 93 LYS A C 1
ATOM 708 O O . LYS A 1 93 ? -3.948 -8.064 0.751 1.00 96.75 93 LYS A O 1
ATOM 713 N N . ALA A 1 94 ? -3.553 -8.235 2.969 1.00 97.12 94 ALA A N 1
ATOM 714 C CA . ALA A 1 94 ? -2.131 -8.522 2.853 1.00 97.12 94 ALA A CA 1
ATOM 715 C C . ALA A 1 94 ? -1.908 -9.930 2.283 1.00 97.12 94 ALA A C 1
ATOM 717 O O . ALA A 1 94 ? -2.697 -10.849 2.520 1.00 97.12 94 ALA A O 1
ATOM 718 N N . LEU A 1 95 ? -0.842 -10.095 1.500 1.00 95.62 95 LEU A N 1
ATOM 719 C CA . LEU A 1 95 ? -0.400 -11.416 1.065 1.00 95.62 95 LEU A CA 1
ATOM 720 C C . LEU A 1 95 ? 0.253 -12.161 2.232 1.00 95.62 95 LEU A C 1
ATOM 722 O O . LEU A 1 95 ? 0.891 -11.561 3.090 1.00 95.62 95 LEU A O 1
ATOM 726 N N . THR A 1 96 ? 0.136 -13.487 2.251 1.00 93.94 96 THR A N 1
ATOM 727 C CA . THR A 1 96 ? 0.775 -14.310 3.283 1.00 93.94 96 THR A CA 1
ATOM 728 C C . THR A 1 96 ? 2.271 -14.011 3.341 1.00 93.94 96 THR A C 1
ATOM 730 O O . THR A 1 96 ? 2.935 -13.999 2.306 1.00 93.94 96 THR A O 1
ATOM 733 N N . SER A 1 97 ? 2.798 -13.786 4.548 1.00 91.00 97 SER A N 1
ATOM 734 C CA . SER A 1 97 ? 4.203 -13.433 4.823 1.00 91.00 97 SER A CA 1
ATOM 735 C C . SER A 1 97 ? 4.689 -12.081 4.271 1.00 91.00 97 SER A C 1
ATOM 737 O O . SER A 1 97 ? 5.878 -11.786 4.370 1.00 91.00 97 SER A O 1
ATOM 739 N N . LEU A 1 98 ? 3.801 -11.239 3.728 1.00 94.56 98 LEU A N 1
ATOM 740 C CA . LEU A 1 98 ? 4.138 -9.896 3.247 1.00 94.56 98 LEU A CA 1
ATOM 741 C C . LEU A 1 98 ? 3.218 -8.839 3.882 1.00 94.56 98 LEU A C 1
ATOM 743 O O . LEU A 1 98 ? 2.027 -9.079 4.028 1.00 94.56 98 LEU A O 1
ATOM 747 N N . PRO A 1 99 ? 3.713 -7.625 4.179 1.00 96.69 99 PRO A N 1
ATOM 748 C CA . PRO A 1 99 ? 2.916 -6.570 4.821 1.00 96.69 99 PRO A CA 1
ATOM 749 C C . PRO A 1 99 ? 1.954 -5.843 3.863 1.00 96.69 99 PRO A C 1
ATOM 751 O O . PRO A 1 99 ? 1.275 -4.887 4.237 1.00 96.69 99 PRO A O 1
ATOM 754 N N . TYR A 1 100 ? 1.919 -6.232 2.586 1.00 96.94 100 TYR A N 1
ATOM 755 C CA . TYR A 1 100 ? 1.218 -5.502 1.534 1.00 96.94 100 TYR A CA 1
ATOM 756 C C . TYR A 1 100 ? 0.276 -6.407 0.738 1.00 96.94 100 TYR A C 1
ATOM 758 O O . TYR A 1 100 ? 0.471 -7.620 0.648 1.00 96.94 100 TYR A O 1
ATOM 766 N N . CYS A 1 101 ? -0.760 -5.807 0.147 1.00 95.31 101 CYS A N 1
ATOM 767 C CA . CYS A 1 101 ? -1.624 -6.481 -0.816 1.00 95.31 101 CYS A CA 1
ATOM 768 C C . CYS A 1 101 ? -0.891 -6.707 -2.145 1.00 95.31 101 CYS A C 1
ATOM 770 O O . CYS A 1 101 ? 0.110 -6.054 -2.434 1.00 95.31 101 CYS A O 1
ATOM 772 N N . ALA A 1 102 ? -1.436 -7.565 -3.012 1.00 93.31 102 ALA A N 1
ATOM 773 C CA . ALA A 1 102 ? -0.804 -7.926 -4.287 1.00 93.31 102 ALA A CA 1
ATOM 774 C C . ALA A 1 102 ? -0.436 -6.732 -5.189 1.00 93.31 102 ALA A C 1
ATOM 776 O O . ALA A 1 102 ? 0.495 -6.810 -5.990 1.00 93.31 102 ALA A O 1
ATOM 777 N N . TYR A 1 103 ? -1.167 -5.624 -5.094 1.00 92.50 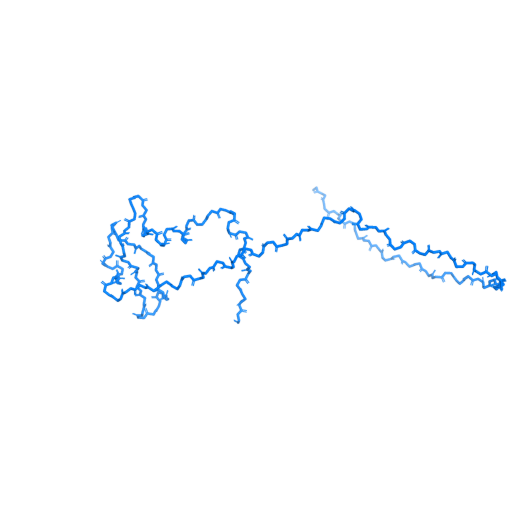103 TYR A N 1
ATOM 778 C CA . TYR A 1 103 ? -0.843 -4.407 -5.829 1.00 92.50 103 TYR A CA 1
ATOM 779 C C . TYR A 1 103 ? 0.378 -3.696 -5.232 1.00 92.50 103 TYR A C 1
ATOM 781 O O . TYR A 1 103 ? 1.392 -3.560 -5.912 1.00 92.50 103 TYR A O 1
ATOM 789 N N . HIS A 1 104 ? 0.340 -3.346 -3.946 1.00 94.56 104 HIS A N 1
ATOM 790 C CA . HIS A 1 104 ? 1.441 -2.637 -3.294 1.00 94.56 104 HIS A CA 1
ATOM 791 C C . HIS A 1 104 ? 2.709 -3.491 -3.136 1.00 94.56 104 HIS A C 1
ATOM 793 O O . HIS A 1 104 ? 3.810 -2.952 -3.191 1.00 94.56 104 HIS A O 1
ATOM 799 N N . SER A 1 105 ? 2.600 -4.822 -3.062 1.00 93.94 105 SER A N 1
ATOM 800 C CA . SER A 1 105 ? 3.762 -5.721 -3.126 1.00 93.94 105 SER A CA 1
ATOM 801 C C . SER A 1 105 ? 4.525 -5.593 -4.448 1.00 93.94 105 SER A C 1
ATOM 803 O O . SER A 1 105 ? 5.753 -5.599 -4.438 1.00 93.94 105 SER A O 1
ATOM 805 N N . ARG A 1 106 ? 3.832 -5.435 -5.587 1.00 89.56 106 ARG A N 1
ATOM 806 C CA . ARG A 1 106 ? 4.488 -5.248 -6.897 1.00 89.56 106 ARG A CA 1
ATOM 807 C C . ARG A 1 106 ? 5.262 -3.933 -6.970 1.00 89.56 106 ARG A C 1
ATOM 809 O O . ARG A 1 106 ? 6.297 -3.874 -7.624 1.00 89.56 106 ARG A O 1
ATOM 816 N N . ILE A 1 107 ? 4.777 -2.900 -6.284 1.00 89.69 107 ILE A N 1
ATOM 817 C CA . ILE A 1 107 ? 5.444 -1.596 -6.208 1.00 89.69 107 ILE A CA 1
ATOM 818 C C . ILE A 1 107 ? 6.648 -1.673 -5.260 1.00 89.69 107 ILE A C 1
ATOM 820 O O . ILE A 1 107 ? 7.744 -1.252 -5.621 1.00 89.69 107 ILE A O 1
ATOM 824 N N . ALA A 1 108 ? 6.465 -2.259 -4.073 1.00 92.31 108 ALA A N 1
ATOM 825 C CA . ALA A 1 108 ? 7.508 -2.388 -3.055 1.00 92.31 108 ALA A CA 1
ATOM 826 C C . ALA A 1 108 ? 8.706 -3.225 -3.534 1.00 92.31 108 ALA A C 1
ATOM 828 O O . ALA A 1 108 ? 9.865 -2.882 -3.291 1.00 92.31 108 ALA A O 1
ATOM 829 N N . TYR A 1 109 ? 8.425 -4.335 -4.219 1.00 90.88 109 TYR A N 1
ATOM 830 C CA . TYR A 1 109 ? 9.407 -5.375 -4.523 1.00 90.88 109 TYR A CA 1
ATOM 831 C C . TYR A 1 109 ? 9.748 -5.460 -6.015 1.00 90.88 109 TYR A C 1
ATOM 833 O O . TYR A 1 109 ? 9.960 -6.552 -6.538 1.00 90.88 109 TYR A O 1
ATOM 841 N N . GLN A 1 110 ? 9.834 -4.317 -6.708 1.00 83.81 110 GLN A N 1
ATOM 842 C CA . GLN A 1 110 ? 10.246 -4.291 -8.116 1.00 83.81 110 GLN A CA 1
ATOM 843 C C . GLN A 1 110 ? 11.600 -5.003 -8.328 1.00 83.81 110 GLN A C 1
ATOM 845 O O . GLN A 1 110 ? 12.570 -4.671 -7.624 1.00 83.81 110 GLN A O 1
ATOM 850 N N . PRO A 1 111 ? 11.694 -5.933 -9.303 1.00 80.44 111 PRO A N 1
ATOM 851 C CA . PRO A 1 111 ? 12.935 -6.607 -9.665 1.00 80.44 111 PRO A CA 1
ATOM 852 C C . PRO A 1 111 ? 14.044 -5.620 -10.038 1.00 80.44 111 PRO A C 1
ATOM 854 O O . PRO A 1 111 ? 13.799 -4.523 -10.542 1.00 80.44 111 PRO A O 1
ATOM 857 N N . ALA A 1 112 ? 15.301 -6.024 -9.843 1.00 71.81 112 ALA A N 1
ATOM 858 C CA . ALA A 1 112 ? 16.456 -5.155 -10.082 1.00 71.81 112 ALA A CA 1
ATOM 859 C C . ALA A 1 112 ? 16.563 -4.629 -11.532 1.00 71.81 112 ALA A C 1
ATOM 861 O O . ALA A 1 112 ? 17.175 -3.582 -11.746 1.00 71.81 112 ALA A O 1
ATOM 862 N N . GLY A 1 113 ? 15.979 -5.333 -12.509 1.00 71.81 113 GLY A N 1
ATOM 863 C CA . GLY A 1 113 ? 15.933 -4.911 -13.913 1.00 71.81 113 GLY A CA 1
ATOM 864 C C . GLY A 1 113 ? 15.057 -3.677 -14.150 1.00 71.81 113 GLY A C 1
ATOM 865 O O . GLY A 1 113 ? 15.490 -2.753 -14.837 1.00 71.81 113 GLY A O 1
ATOM 866 N N . ASP A 1 114 ? 13.886 -3.610 -13.514 1.00 64.88 114 ASP A N 1
ATOM 867 C CA . ASP A 1 114 ? 12.921 -2.516 -13.703 1.00 64.88 114 ASP A CA 1
ATOM 868 C C . ASP A 1 114 ? 13.372 -1.221 -13.028 1.00 64.88 114 ASP A C 1
ATOM 870 O O . ASP A 1 114 ? 13.164 -0.125 -13.549 1.00 64.88 114 ASP A O 1
ATOM 874 N N . ARG A 1 115 ? 14.097 -1.331 -11.908 1.00 61.50 115 ARG A N 1
ATOM 875 C CA . ARG A 1 115 ? 14.662 -0.170 -11.198 1.00 61.50 115 ARG A CA 1
ATOM 876 C C . ARG A 1 115 ? 15.616 0.654 -12.065 1.00 61.50 115 ARG A C 1
ATOM 878 O O . ARG A 1 115 ? 15.736 1.854 -11.853 1.00 61.50 115 ARG A O 1
ATOM 885 N N . ARG A 1 116 ? 16.311 0.025 -13.023 1.00 61.50 116 ARG A N 1
ATOM 886 C CA . ARG A 1 116 ? 17.271 0.704 -13.915 1.00 61.50 116 ARG A CA 1
ATOM 887 C C . ARG A 1 116 ? 16.600 1.442 -15.071 1.00 61.50 116 ARG A C 1
ATOM 889 O O . ARG A 1 116 ? 17.253 2.272 -15.695 1.00 61.50 116 ARG A O 1
ATOM 896 N N . ARG A 1 117 ? 15.337 1.122 -15.364 1.00 65.62 117 ARG A N 1
ATOM 897 C CA . ARG A 1 117 ? 14.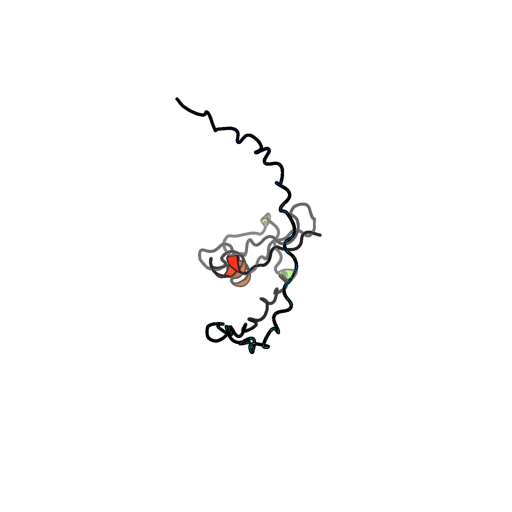576 1.695 -16.479 1.00 65.62 117 ARG A CA 1
ATOM 898 C C . ARG A 1 117 ? 13.785 2.938 -16.088 1.00 65.62 117 ARG A C 1
ATOM 900 O O . ARG A 1 117 ? 13.367 3.661 -16.981 1.00 65.62 117 ARG A O 1
ATOM 907 N N . GLN A 1 118 ? 13.594 3.215 -14.793 1.00 62.28 118 GLN A N 1
ATOM 908 C CA . GLN A 1 118 ? 12.897 4.432 -14.376 1.00 62.28 118 GLN A CA 1
ATOM 909 C C . GLN A 1 118 ? 13.755 5.671 -14.690 1.00 62.28 118 GLN A C 1
ATOM 911 O O . GLN A 1 118 ? 14.831 5.823 -14.102 1.00 62.28 118 GLN A O 1
ATOM 916 N N . PRO A 1 119 ? 13.311 6.566 -15.593 1.00 60.50 119 PRO A N 1
ATOM 917 C CA . PRO A 1 119 ? 13.996 7.829 -15.814 1.00 60.50 119 PRO A CA 1
ATOM 918 C C . PRO A 1 119 ? 13.939 8.676 -14.531 1.00 60.50 119 PRO A C 1
ATOM 920 O O . PRO A 1 119 ? 12.980 8.561 -13.759 1.00 60.50 119 PRO A O 1
ATOM 923 N N . PRO A 1 120 ? 14.946 9.530 -14.269 1.00 57.75 120 PRO A N 1
ATOM 924 C CA . PRO A 1 120 ? 14.930 10.398 -13.099 1.00 57.75 120 PRO A CA 1
ATOM 925 C C . PRO A 1 120 ? 13.654 11.249 -13.112 1.00 57.75 120 PRO A C 1
ATOM 927 O O . PRO A 1 120 ? 13.400 11.979 -14.073 1.00 57.75 120 PRO A O 1
ATOM 930 N N . LYS A 1 121 ? 12.841 11.141 -12.050 1.00 58.34 121 LYS A N 1
ATOM 931 C CA . LYS A 1 121 ? 11.675 12.012 -11.850 1.00 58.34 121 LYS A CA 1
ATOM 932 C C . LYS A 1 121 ? 12.161 13.458 -11.898 1.00 58.34 121 LYS A C 1
ATOM 934 O O . LYS A 1 121 ? 13.005 13.845 -11.094 1.00 58.34 121 LYS A O 1
ATOM 939 N N . GLN A 1 122 ? 11.650 14.230 -12.854 1.00 53.38 122 GLN A N 1
ATOM 940 C CA . GLN A 1 122 ? 11.958 15.650 -12.969 1.00 53.38 122 GLN A CA 1
ATOM 941 C C . GLN A 1 122 ? 11.392 16.363 -11.741 1.00 53.38 122 GLN A C 1
ATOM 943 O O . GLN A 1 122 ? 10.180 16.534 -11.611 1.00 53.38 122 GLN A O 1
ATOM 948 N N . THR A 1 123 ? 12.271 16.726 -10.815 1.00 52.34 123 THR A N 1
ATOM 949 C CA . THR A 1 123 ? 11.958 17.624 -9.709 1.00 52.34 123 THR A CA 1
ATOM 950 C C . THR A 1 123 ? 11.642 18.992 -10.313 1.00 52.34 123 THR A C 1
ATOM 952 O O . THR A 1 123 ? 12.502 19.583 -10.969 1.00 52.34 123 THR A O 1
ATOM 955 N N . ARG A 1 124 ? 10.392 19.440 -10.172 1.00 45.47 124 ARG A N 1
ATOM 956 C CA . ARG A 1 124 ? 9.972 20.810 -10.492 1.00 45.47 124 ARG A CA 1
ATOM 957 C C . ARG A 1 124 ? 10.324 21.751 -9.351 1.00 45.47 124 ARG A C 1
ATOM 959 O O . ARG A 1 124 ? 10.218 21.299 -8.190 1.00 45.47 124 ARG A O 1
#

Radius of gyration: 33.01 Å; chains: 1; bounding box: 72×45×76 Å

Secondary structure (DSSP, 8-state):
-------------PPPPPPPPP----------------TT--------PPP---------GGG-B-GGG--TTB---EES-TTSTT-EE--PBPPTTSSS-HHHHHHHT--HHHHTT-PPP---

Foldseek 3Di:
DDDPDDDDDDDPDDDDDDDDDDDDPDPDDDDPDPPDDCPPVPPPPPPPPDDPPPPDPDADPVQWADPVRDDQQFAQQWDDDPVDPPITGSNPGADVPGNHDPVVCCVVDPDPVVVVVDDPDDDD